Protein AF-A0A851D739-F1 (afdb_monomer_lite)

pLDDT: mean 90.04, std 10.27, range [51.56, 98.75]

Secondary structure (DSSP, 8-state):
---HHHHHHHHHHHHHHHHHHHHHHHHHHHHHHHHHHHHHHHHHHHHHTT---SHHHHHHHHHHHHHHHHHHHHHHHHHHHHHHHHHHHHHHHHS-SSS--HHHHHHHHHHHHHHHHHHHHHHHHHHHHHHHHHHHHHHHHHHHHHHHHHHHHTT-

InterPro domains:
  IPR050876 IgLON domain-containing protein [PTHR42757] (28-154)

Sequence (156 aa):
AETLGDAWDALIVMLEKRHALLELTSVFFENALEFAVKIDQVEDFLKNAQEFDNIDSLRELLLQQEHHTKELLEKSFAVLNKSQELTEFIEEFKCEGPNVNPELIQGAHSSCLKIDNLLEMLQDRRRQLDRFLKHQRQGLEQILQIYLWHQQENQV

Radius of gyration: 24.88 Å; chains: 1; bounding box: 56×26×82 Å

Structure (mmCIF, N/CA/C/O backbone):
data_AF-A0A851D739-F1
#
_entry.id   AF-A0A851D739-F1
#
loop_
_atom_site.group_PDB
_atom_site.id
_atom_site.type_symbol
_atom_site.label_atom_id
_atom_site.label_alt_id
_atom_site.label_comp_id
_atom_site.label_asym_id
_atom_site.label_entity_id
_atom_site.label_seq_id
_atom_site.pdbx_PDB_ins_code
_atom_site.Cartn_x
_atom_site.Cartn_y
_atom_site.Cartn_z
_atom_site.occupancy
_atom_site.B_iso_or_equiv
_atom_site.auth_seq_id
_atom_site.auth_comp_id
_atom_site.auth_asym_id
_atom_site.auth_atom_id
_atom_site.pdbx_PDB_model_num
ATOM 1 N N . ALA A 1 1 ? 31.271 1.675 -32.165 1.00 51.56 1 ALA A N 1
ATOM 2 C CA . ALA A 1 1 ? 30.341 0.641 -32.655 1.00 51.56 1 ALA A CA 1
ATOM 3 C C . ALA A 1 1 ? 30.450 0.650 -34.167 1.00 51.56 1 ALA A C 1
ATOM 5 O O . ALA A 1 1 ? 30.278 1.722 -34.734 1.00 51.56 1 ALA A O 1
ATOM 6 N N . GLU A 1 2 ? 30.838 -0.459 -34.797 1.00 67.75 2 GLU A N 1
ATOM 7 C CA . GLU A 1 2 ? 31.169 -0.456 -36.235 1.00 67.75 2 GLU A CA 1
ATOM 8 C C . GLU A 1 2 ? 30.457 -1.550 -37.050 1.00 67.75 2 GLU A C 1
ATOM 10 O O . GLU A 1 2 ? 30.780 -1.736 -38.220 1.00 67.75 2 GLU A O 1
ATOM 15 N N . THR A 1 3 ? 29.433 -2.226 -36.505 1.00 82.19 3 THR A N 1
ATOM 16 C CA . THR A 1 3 ? 28.553 -3.096 -37.307 1.00 82.19 3 THR A CA 1
ATOM 17 C C . THR A 1 3 ? 27.065 -2.830 -37.051 1.00 82.19 3 THR A C 1
ATOM 19 O O . THR A 1 3 ? 26.659 -2.414 -35.966 1.00 82.19 3 THR A O 1
ATOM 22 N N . LEU A 1 4 ? 26.233 -3.067 -38.074 1.00 85.25 4 LEU A N 1
ATOM 23 C CA . LEU A 1 4 ? 24.768 -2.993 -37.970 1.00 85.25 4 LEU A CA 1
ATOM 24 C C . LEU A 1 4 ? 24.212 -4.037 -36.986 1.00 85.25 4 LEU A C 1
ATOM 26 O O . LEU A 1 4 ? 23.200 -3.775 -36.345 1.00 85.25 4 LEU A O 1
ATOM 30 N N . GLY A 1 5 ? 24.886 -5.187 -36.856 1.00 88.50 5 GLY A N 1
ATOM 31 C CA . GLY A 1 5 ? 24.537 -6.230 -35.888 1.00 88.50 5 GLY A CA 1
ATOM 32 C C . GLY A 1 5 ? 24.636 -5.719 -34.454 1.00 88.50 5 GLY A C 1
ATOM 33 O O . GLY A 1 5 ? 23.650 -5.768 -33.731 1.00 88.50 5 GLY A O 1
ATOM 34 N N . ASP A 1 6 ? 25.760 -5.092 -34.093 1.00 84.25 6 ASP A N 1
ATOM 35 C CA . ASP A 1 6 ? 25.953 -4.538 -32.743 1.00 84.25 6 ASP A CA 1
ATOM 36 C C . ASP A 1 6 ? 24.915 -3.454 -32.404 1.00 84.25 6 ASP A C 1
ATOM 38 O O . ASP A 1 6 ? 24.452 -3.345 -31.269 1.00 84.25 6 ASP A O 1
ATOM 42 N N . ALA A 1 7 ? 24.542 -2.632 -33.392 1.00 83.94 7 ALA A N 1
ATOM 43 C CA . ALA A 1 7 ? 23.520 -1.600 -33.218 1.00 83.94 7 ALA A CA 1
ATOM 44 C C . ALA A 1 7 ? 22.114 -2.197 -33.040 1.00 83.94 7 ALA A C 1
ATOM 46 O O . ALA A 1 7 ? 21.308 -1.660 -32.279 1.00 83.94 7 ALA A O 1
ATOM 47 N N . TRP A 1 8 ? 21.821 -3.300 -33.732 1.00 90.00 8 TRP A N 1
ATOM 48 C CA . TRP A 1 8 ? 20.559 -4.024 -33.610 1.00 90.00 8 TRP A CA 1
ATOM 49 C C . TRP A 1 8 ? 20.441 -4.735 -32.258 1.00 90.00 8 TRP A C 1
ATOM 51 O O . TRP A 1 8 ? 19.420 -4.596 -31.586 1.00 90.00 8 TRP A O 1
ATOM 61 N N . ASP A 1 9 ? 21.503 -5.405 -31.811 1.00 88.62 9 ASP A N 1
ATOM 62 C CA . ASP A 1 9 ? 21.545 -6.066 -30.503 1.00 88.62 9 ASP A CA 1
ATOM 63 C C . ASP A 1 9 ? 21.394 -5.049 -29.360 1.00 88.62 9 ASP A C 1
ATOM 65 O O . ASP A 1 9 ? 20.605 -5.254 -28.436 1.00 88.62 9 ASP A O 1
ATOM 69 N N . ALA A 1 10 ? 22.064 -3.895 -29.455 1.00 85.31 10 ALA A N 1
ATOM 70 C CA . ALA A 1 10 ? 21.907 -2.810 -28.485 1.00 85.31 10 ALA A CA 1
ATOM 71 C C . ALA A 1 10 ? 20.469 -2.257 -28.434 1.00 85.31 10 ALA A C 1
ATOM 73 O O . ALA A 1 10 ? 19.971 -1.919 -27.357 1.00 85.31 10 ALA A O 1
ATOM 74 N N . LEU A 1 11 ? 19.784 -2.175 -29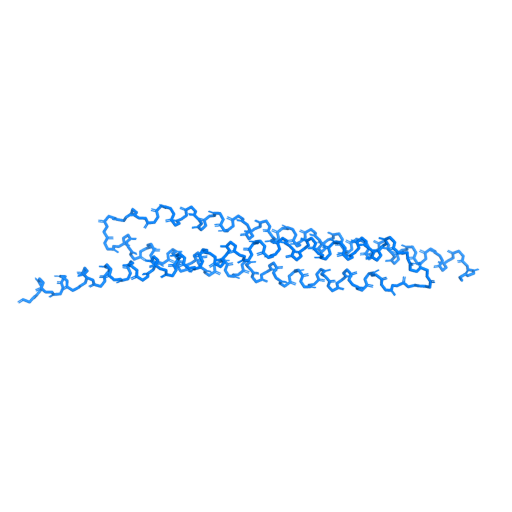.581 1.00 86.25 11 LEU A N 1
ATOM 75 C CA . LEU A 1 11 ? 18.384 -1.751 -29.640 1.00 86.25 11 LEU A CA 1
ATOM 76 C C . LEU A 1 11 ? 17.456 -2.770 -28.969 1.00 86.25 11 LEU A C 1
ATOM 78 O O . LEU A 1 11 ? 16.568 -2.363 -28.221 1.00 86.25 11 LEU A O 1
ATOM 82 N N . ILE A 1 12 ? 17.663 -4.069 -29.206 1.00 89.75 12 ILE A N 1
ATOM 83 C CA . ILE A 1 12 ? 16.883 -5.132 -28.554 1.00 89.75 12 ILE A CA 1
ATOM 84 C C . ILE A 1 12 ? 17.011 -5.015 -27.033 1.00 89.75 12 ILE A C 1
ATOM 86 O O . ILE A 1 12 ? 15.995 -4.914 -26.348 1.00 89.75 12 ILE A O 1
ATOM 90 N N . VAL A 1 13 ? 18.240 -4.915 -26.516 1.00 88.56 13 VAL A N 1
ATOM 91 C CA . VAL A 1 13 ? 18.492 -4.771 -25.072 1.00 88.56 13 VAL A CA 1
ATOM 92 C C . VAL A 1 13 ? 17.792 -3.532 -24.500 1.00 88.56 13 VAL A C 1
ATOM 94 O O . VAL A 1 13 ? 17.185 -3.595 -23.431 1.00 88.56 13 VAL A O 1
ATOM 97 N N . MET A 1 14 ? 17.826 -2.399 -25.209 1.00 85.62 14 MET A N 1
ATOM 98 C CA . MET A 1 14 ? 17.127 -1.183 -24.779 1.00 85.62 14 MET A CA 1
ATOM 99 C C . MET A 1 14 ? 15.606 -1.387 -24.708 1.00 85.62 14 MET A C 1
ATOM 101 O O . MET A 1 14 ? 14.960 -0.920 -23.766 1.00 85.62 14 MET A O 1
ATOM 105 N N . LEU A 1 15 ? 15.022 -2.065 -25.699 1.00 90.25 15 LEU A N 1
ATOM 106 C CA . LEU A 1 15 ? 13.585 -2.337 -25.745 1.00 90.25 15 LEU A CA 1
ATOM 107 C C . LEU A 1 15 ? 13.153 -3.286 -24.623 1.00 90.25 15 LEU A C 1
ATOM 109 O O . LEU A 1 15 ? 12.147 -3.016 -23.967 1.00 90.25 15 LEU A O 1
ATOM 113 N N . GLU A 1 16 ? 13.925 -4.337 -24.356 1.00 92.50 16 GLU A N 1
ATOM 114 C CA . GLU A 1 16 ? 13.680 -5.270 -23.250 1.00 92.50 16 GLU A CA 1
ATOM 115 C C . GLU A 1 16 ? 13.741 -4.562 -21.891 1.00 92.50 16 GLU A C 1
ATOM 117 O O . GLU A 1 16 ? 12.835 -4.708 -21.069 1.00 92.50 16 GLU A O 1
ATOM 122 N N . LYS A 1 17 ? 14.746 -3.706 -21.669 1.00 89.06 17 LYS A N 1
ATOM 123 C CA . LYS A 1 17 ? 14.846 -2.912 -20.432 1.00 89.06 17 LYS A CA 1
ATOM 124 C C . LYS A 1 17 ? 13.695 -1.934 -20.272 1.00 89.06 17 LYS A C 1
ATOM 126 O O . LYS A 1 17 ? 13.170 -1.766 -19.174 1.00 89.06 17 L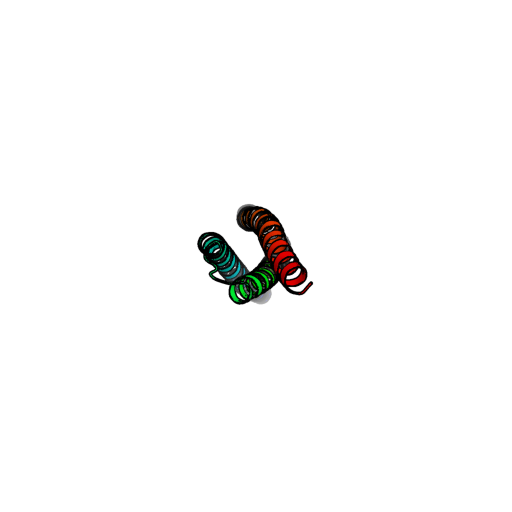YS A O 1
ATOM 131 N N . ARG A 1 18 ? 13.272 -1.294 -21.365 1.00 90.25 18 ARG A N 1
ATOM 132 C CA . ARG A 1 18 ? 12.110 -0.402 -21.351 1.00 90.25 18 ARG A CA 1
ATOM 133 C C . ARG A 1 18 ? 10.829 -1.163 -21.014 1.00 90.25 18 ARG A C 1
ATOM 135 O O . ARG A 1 18 ? 10.004 -0.632 -20.277 1.00 90.25 18 ARG A O 1
ATOM 142 N N . HIS A 1 19 ? 10.659 -2.371 -21.544 1.00 94.75 19 HIS A N 1
ATOM 143 C CA . HIS A 1 19 ? 9.526 -3.230 -21.212 1.00 94.75 19 HIS A CA 1
ATOM 144 C C . HIS A 1 19 ? 9.502 -3.560 -19.717 1.00 94.75 19 HIS A C 1
ATOM 146 O O . HIS A 1 19 ? 8.508 -3.277 -19.054 1.00 94.75 19 HIS A O 1
ATOM 152 N N . ALA A 1 20 ? 10.624 -4.039 -19.174 1.00 95.31 20 ALA A N 1
ATOM 153 C CA . ALA A 1 20 ? 10.750 -4.356 -17.753 1.00 95.31 20 ALA A CA 1
ATOM 154 C C . ALA A 1 20 ? 10.477 -3.137 -16.850 1.00 95.31 20 ALA A C 1
ATOM 156 O O . ALA A 1 20 ? 9.753 -3.251 -15.861 1.00 95.31 20 ALA A O 1
ATOM 157 N N . LEU A 1 21 ? 10.979 -1.950 -17.219 1.00 94.38 21 LEU A N 1
ATOM 158 C CA . LEU A 1 21 ? 10.684 -0.706 -16.499 1.00 94.38 21 LEU A CA 1
ATOM 159 C C . LEU A 1 21 ? 9.179 -0.409 -16.470 1.00 94.38 21 LEU A C 1
ATOM 161 O O . LEU A 1 21 ? 8.645 -0.027 -15.429 1.00 94.38 21 LEU A O 1
ATOM 165 N N . LEU A 1 22 ? 8.495 -0.556 -17.608 1.00 95.88 22 LEU A N 1
ATOM 166 C CA . LEU A 1 22 ? 7.058 -0.295 -17.712 1.00 95.88 22 LEU A CA 1
ATOM 167 C C . LEU A 1 22 ? 6.240 -1.290 -16.883 1.00 95.88 22 LEU A C 1
ATOM 169 O O . LEU A 1 22 ? 5.321 -0.868 -16.183 1.00 95.88 22 LEU A O 1
ATOM 173 N N . GLU A 1 23 ? 6.594 -2.574 -16.912 1.00 97.69 23 GLU A N 1
ATOM 174 C CA . GLU A 1 23 ? 5.955 -3.600 -16.082 1.00 97.69 23 GLU A CA 1
ATOM 175 C C . GLU A 1 23 ? 6.135 -3.302 -14.591 1.00 97.69 23 GLU A C 1
ATOM 177 O O . GLU A 1 23 ? 5.158 -3.255 -13.844 1.00 97.69 23 GLU A O 1
ATOM 182 N N . LEU A 1 24 ? 7.367 -3.016 -14.163 1.00 97.44 24 LEU A N 1
ATOM 183 C CA . LEU A 1 24 ? 7.673 -2.697 -12.769 1.00 97.44 24 LEU A CA 1
ATOM 184 C C . LEU A 1 24 ? 6.937 -1.435 -12.299 1.00 97.44 24 LEU A C 1
ATOM 186 O O . LEU A 1 24 ? 6.412 -1.388 -11.185 1.00 97.44 24 LEU A O 1
ATOM 190 N N . THR A 1 25 ? 6.847 -0.435 -13.178 1.00 96.94 25 THR A N 1
ATOM 191 C CA . THR A 1 25 ? 6.093 0.799 -12.937 1.00 96.94 25 THR A CA 1
ATOM 192 C C . THR A 1 25 ? 4.593 0.526 -12.795 1.00 96.94 25 THR A C 1
ATOM 194 O O . THR A 1 25 ? 3.962 1.102 -11.909 1.00 96.94 25 THR A O 1
ATOM 197 N N . SER A 1 26 ? 4.016 -0.364 -13.612 1.00 98.12 26 SER A N 1
ATOM 198 C CA . SER A 1 26 ? 2.602 -0.764 -13.493 1.00 98.12 26 SER A CA 1
ATOM 199 C C . SER A 1 26 ? 2.323 -1.379 -12.126 1.00 98.12 26 SER A C 1
ATOM 201 O O . SER A 1 26 ? 1.460 -0.894 -11.396 1.00 98.12 26 SER A O 1
ATOM 203 N N . VAL A 1 27 ? 3.128 -2.369 -11.730 1.00 98.38 27 VAL A N 1
ATOM 204 C CA . VAL A 1 27 ? 2.979 -3.061 -10.440 1.00 98.38 27 VAL A CA 1
ATOM 205 C C . VAL A 1 27 ? 3.146 -2.093 -9.264 1.00 98.38 27 VAL A C 1
ATOM 207 O O . VAL A 1 27 ? 2.433 -2.190 -8.266 1.00 98.38 27 VAL A O 1
ATOM 210 N N . PHE A 1 28 ? 4.061 -1.123 -9.367 1.00 98.56 28 PHE A N 1
ATOM 211 C CA . PHE A 1 28 ? 4.194 -0.066 -8.364 1.00 98.56 28 PHE A CA 1
ATOM 212 C C . PHE A 1 28 ? 2.900 0.741 -8.203 1.00 98.56 28 PHE A C 1
ATOM 214 O O . PHE A 1 28 ? 2.424 0.912 -7.078 1.00 98.56 28 PHE A O 1
ATOM 221 N N . PHE A 1 29 ? 2.320 1.225 -9.303 1.00 98.31 29 PHE A N 1
ATOM 222 C CA . PHE A 1 29 ? 1.104 2.035 -9.240 1.00 98.31 29 PHE A CA 1
ATOM 223 C C . PHE A 1 29 ? -0.126 1.229 -8.821 1.00 98.31 29 PHE A C 1
ATOM 225 O O . PHE A 1 29 ? -0.980 1.772 -8.122 1.00 98.31 29 PHE A O 1
ATOM 232 N N . GLU A 1 30 ? -0.198 -0.055 -9.169 1.00 98.50 30 GLU A N 1
ATOM 233 C CA . GLU A 1 30 ? -1.218 -0.976 -8.658 1.00 98.50 30 GLU A CA 1
ATOM 234 C C . GLU A 1 30 ? -1.122 -1.099 -7.131 1.00 98.50 30 GLU A C 1
ATOM 236 O O . GLU A 1 30 ? -2.099 -0.831 -6.432 1.00 98.50 30 GLU A O 1
ATOM 241 N N . ASN A 1 31 ? 0.071 -1.370 -6.590 1.00 98.44 31 ASN A N 1
ATOM 242 C CA . ASN A 1 31 ? 0.289 -1.432 -5.139 1.00 98.44 31 ASN A CA 1
ATOM 243 C C . ASN A 1 31 ? -0.032 -0.101 -4.440 1.00 98.44 31 ASN A C 1
ATOM 245 O O . ASN A 1 31 ? -0.619 -0.088 -3.356 1.00 98.44 31 ASN A O 1
ATOM 249 N N . ALA A 1 32 ? 0.347 1.028 -5.046 1.00 98.62 32 ALA A N 1
ATOM 250 C CA . ALA A 1 32 ? 0.057 2.352 -4.505 1.00 98.62 32 ALA A CA 1
ATOM 251 C C . ALA A 1 32 ? -1.451 2.643 -4.483 1.00 98.62 32 ALA A C 1
ATOM 253 O O . ALA A 1 32 ? -1.954 3.188 -3.499 1.00 98.62 32 ALA A O 1
ATOM 254 N N . LEU A 1 33 ? -2.175 2.249 -5.535 1.00 98.56 33 LEU A N 1
ATOM 255 C CA . LEU A 1 33 ? -3.626 2.385 -5.610 1.00 98.56 33 LEU A CA 1
ATOM 256 C C . LEU A 1 33 ? -4.317 1.514 -4.560 1.00 98.56 33 LEU A C 1
ATOM 258 O O . LEU A 1 33 ? -5.174 2.008 -3.833 1.00 98.56 33 LEU A O 1
ATOM 262 N N . GLU A 1 34 ? -3.926 0.246 -4.434 1.00 98.44 34 GLU A N 1
ATOM 263 C CA . GLU A 1 34 ? -4.472 -0.650 -3.411 1.00 98.44 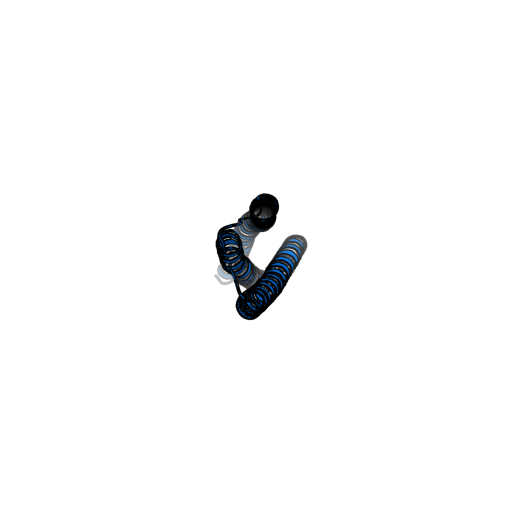34 GLU A CA 1
ATOM 264 C C . GLU A 1 34 ? -4.233 -0.116 -1.996 1.00 98.44 34 GLU A C 1
ATOM 266 O O . GLU A 1 34 ? -5.120 -0.188 -1.141 1.00 98.44 34 GLU A O 1
ATOM 271 N N . PHE A 1 35 ? -3.054 0.455 -1.742 1.00 98.75 35 PHE A N 1
ATOM 272 C CA . PHE A 1 35 ? -2.746 1.074 -0.460 1.00 98.75 35 PHE A CA 1
ATOM 273 C C . PHE A 1 35 ? -3.597 2.324 -0.203 1.00 98.75 35 PHE A C 1
ATOM 275 O O . PHE A 1 35 ? -4.147 2.464 0.889 1.00 98.75 35 PHE A O 1
ATOM 282 N N . ALA A 1 36 ? -3.766 3.196 -1.200 1.00 98.62 36 ALA A N 1
ATOM 283 C CA . ALA A 1 36 ? -4.625 4.375 -1.095 1.00 98.62 36 ALA A CA 1
ATOM 284 C C . ALA A 1 36 ? -6.090 3.995 -0.824 1.00 98.62 36 ALA A C 1
ATOM 286 O O . ALA A 1 36 ? -6.697 4.521 0.104 1.00 98.62 36 ALA A O 1
ATOM 287 N N . VAL A 1 37 ? -6.622 3.013 -1.559 1.00 98.50 37 VAL A N 1
ATOM 288 C CA . VAL A 1 37 ? -7.973 2.477 -1.334 1.00 98.50 37 VAL A CA 1
ATOM 289 C C . VAL A 1 37 ? -8.105 1.920 0.082 1.00 98.50 37 VAL A C 1
ATOM 291 O O . VAL A 1 37 ? -9.109 2.166 0.748 1.00 98.50 37 VAL A O 1
ATOM 294 N N . LYS A 1 38 ? -7.093 1.197 0.583 1.00 98.44 38 LYS A N 1
ATOM 295 C CA . LYS A 1 38 ? -7.132 0.677 1.953 1.00 98.44 38 LYS A CA 1
ATOM 296 C C . LYS A 1 38 ? -7.118 1.794 2.999 1.00 98.44 38 LYS A C 1
ATOM 298 O O . LYS A 1 38 ? -7.826 1.677 3.995 1.00 98.44 38 LYS A O 1
ATOM 303 N N . ILE A 1 39 ? -6.346 2.861 2.785 1.00 98.50 39 ILE A N 1
ATOM 304 C CA . ILE A 1 39 ? -6.357 4.057 3.643 1.00 98.50 39 ILE A CA 1
ATOM 305 C C . ILE A 1 39 ? -7.772 4.640 3.699 1.00 98.50 39 ILE A C 1
ATOM 307 O O . ILE A 1 39 ? -8.298 4.821 4.795 1.00 98.50 39 ILE A O 1
ATOM 311 N N . ASP A 1 40 ? -8.410 4.858 2.548 1.00 98.12 40 ASP A N 1
ATOM 312 C CA . ASP A 1 40 ? -9.760 5.431 2.479 1.00 98.12 40 ASP A CA 1
ATOM 313 C C . ASP A 1 40 ? -10.790 4.537 3.201 1.00 98.12 40 ASP A C 1
ATOM 315 O O . ASP A 1 40 ? -11.595 5.019 3.997 1.00 98.12 40 ASP A O 1
ATOM 319 N N . GLN A 1 41 ? -10.703 3.213 3.026 1.00 96.62 41 GLN A N 1
ATOM 320 C CA . GLN A 1 41 ? -11.550 2.252 3.746 1.00 96.62 41 GLN A CA 1
ATOM 321 C C . GLN A 1 41 ? -11.374 2.327 5.269 1.00 96.62 41 GLN A C 1
ATOM 323 O O . GLN A 1 41 ? -12.347 2.203 6.011 1.00 96.62 41 GLN A O 1
ATOM 328 N N . VAL A 1 42 ? -10.140 2.497 5.752 1.00 96.56 42 VAL A N 1
ATOM 329 C CA . VAL A 1 42 ? -9.858 2.632 7.189 1.00 96.56 42 VAL A CA 1
ATOM 330 C C . VAL A 1 42 ? -10.343 3.983 7.720 1.00 96.56 42 VAL A C 1
ATOM 332 O O . VAL A 1 42 ? -10.872 4.040 8.830 1.00 96.56 42 VAL A O 1
ATOM 335 N N . GLU A 1 43 ? -10.212 5.061 6.945 1.00 95.50 43 GLU A N 1
ATOM 336 C CA . GLU A 1 43 ? -10.788 6.368 7.289 1.00 95.50 43 GLU A CA 1
ATOM 337 C C . GLU A 1 43 ? -12.312 6.285 7.431 1.00 95.50 43 GLU A C 1
ATOM 339 O O . GLU A 1 43 ? -12.868 6.823 8.389 1.00 95.50 43 GLU A O 1
ATOM 344 N N . ASP A 1 44 ? -12.990 5.594 6.517 1.00 94.62 44 ASP A N 1
ATOM 345 C CA . ASP A 1 44 ? -14.440 5.413 6.581 1.00 94.62 44 ASP A CA 1
ATOM 346 C C . ASP A 1 44 ? -14.859 4.495 7.732 1.00 94.62 44 ASP A C 1
ATOM 348 O O . ASP A 1 44 ? -15.810 4.810 8.451 1.00 94.62 44 ASP A O 1
ATOM 352 N N . PHE A 1 45 ? -14.108 3.420 7.990 1.00 93.12 45 PHE A N 1
ATOM 353 C CA . PHE A 1 45 ? -14.299 2.591 9.181 1.00 93.12 45 PHE A CA 1
ATOM 354 C C . PHE A 1 45 ? -14.222 3.430 10.464 1.00 93.12 45 PHE A C 1
ATOM 356 O O . PHE A 1 45 ? -15.122 3.364 11.298 1.00 93.12 45 PHE A O 1
ATOM 363 N N . LEU A 1 46 ? -13.194 4.275 10.608 1.00 90.62 46 LEU A N 1
ATOM 364 C CA . LEU A 1 46 ? -13.021 5.130 11.786 1.00 90.62 46 LEU A CA 1
ATOM 365 C C . LEU A 1 46 ? -14.190 6.097 12.009 1.00 90.62 46 LEU A C 1
ATOM 367 O O . LEU A 1 46 ? -14.543 6.351 13.161 1.00 90.62 46 LEU A O 1
ATOM 371 N N . LYS A 1 47 ? -14.784 6.633 10.934 1.00 87.88 47 LYS A N 1
ATOM 372 C CA . LYS A 1 47 ? -15.954 7.525 11.021 1.00 87.88 47 LYS A CA 1
ATOM 373 C C . LYS A 1 47 ? -17.191 6.794 11.546 1.00 87.88 47 LYS A C 1
ATOM 375 O O . LYS A 1 47 ? -17.947 7.383 12.311 1.00 87.88 47 LYS A O 1
ATOM 380 N N . ASN A 1 48 ? -17.365 5.529 11.169 1.00 83.75 48 ASN A N 1
ATOM 381 C CA . ASN A 1 48 ? -18.552 4.733 11.501 1.00 83.75 48 ASN A CA 1
ATOM 382 C C . ASN A 1 48 ? -18.407 3.948 12.819 1.00 83.75 48 ASN A C 1
ATOM 384 O O . ASN A 1 48 ? -19.394 3.564 13.436 1.00 83.75 48 ASN A O 1
ATOM 388 N N . ALA A 1 49 ? -17.179 3.747 13.298 1.00 74.31 49 ALA A N 1
ATOM 389 C CA . ALA A 1 49 ? -16.841 2.944 14.476 1.00 74.31 49 ALA A CA 1
ATOM 390 C C . ALA A 1 49 ? -17.338 3.494 15.838 1.00 74.31 49 ALA A C 1
ATOM 392 O O . ALA A 1 49 ? -16.982 2.953 16.882 1.00 74.31 49 ALA A O 1
ATOM 393 N N . GLN A 1 50 ? -18.131 4.570 15.871 1.00 68.31 50 GLN A N 1
ATOM 394 C CA . GLN A 1 50 ? -18.773 5.060 17.103 1.00 68.31 50 GLN A CA 1
ATOM 395 C C . GLN A 1 50 ? -20.136 4.405 17.379 1.00 68.31 50 GLN A C 1
ATOM 397 O O . GLN A 1 50 ? -20.696 4.599 18.456 1.00 68.31 50 GLN A O 1
ATOM 402 N N . GLU A 1 51 ? -20.656 3.621 16.438 1.00 71.69 51 GLU A N 1
ATOM 403 C CA . GLU A 1 51 ? -21.963 2.975 16.535 1.00 71.69 51 GLU A CA 1
ATOM 404 C C . GLU A 1 51 ? -21.789 1.516 16.989 1.00 71.69 51 GLU A C 1
ATOM 406 O O . GLU A 1 51 ? -21.555 0.622 16.181 1.00 71.69 51 GLU A O 1
ATOM 411 N N . PHE A 1 52 ? -21.858 1.263 18.300 1.00 80.50 52 PHE A N 1
ATOM 412 C CA . PHE A 1 52 ? -21.959 -0.095 18.843 1.00 80.50 52 PHE A CA 1
ATOM 413 C C . PHE A 1 52 ? -23.074 -0.166 19.894 1.00 80.50 52 PHE A C 1
ATOM 415 O O . PHE A 1 52 ? -23.182 0.699 20.763 1.00 80.50 52 PHE A O 1
ATOM 422 N N . ASP A 1 53 ? -23.898 -1.212 19.822 1.00 80.25 53 ASP A N 1
ATOM 423 C CA . ASP A 1 53 ? -25.125 -1.338 20.624 1.00 80.25 53 ASP A CA 1
ATOM 424 C C . ASP A 1 53 ? -24.934 -2.191 21.887 1.00 80.25 53 ASP A C 1
ATOM 426 O O . ASP A 1 53 ? -25.691 -2.090 22.854 1.00 80.25 53 ASP A O 1
ATOM 430 N N . ASN A 1 54 ? -23.942 -3.084 21.883 1.00 85.75 54 ASN A N 1
ATOM 431 C CA . ASN A 1 54 ? -23.686 -4.041 22.962 1.00 85.75 54 ASN A CA 1
ATOM 432 C C . ASN A 1 54 ? -22.212 -4.495 23.009 1.00 85.75 54 ASN A C 1
ATOM 434 O O . ASN A 1 54 ? -21.409 -4.170 22.132 1.00 85.75 54 ASN A O 1
ATOM 438 N N . ILE A 1 55 ? -21.841 -5.276 24.033 1.00 87.50 55 ILE A N 1
ATOM 439 C CA . ILE A 1 55 ? -20.462 -5.775 24.197 1.00 87.50 55 ILE A CA 1
ATOM 440 C C . ILE A 1 55 ? -19.987 -6.591 22.995 1.00 87.50 55 ILE A C 1
ATOM 442 O O . ILE A 1 55 ? -18.817 -6.510 22.631 1.00 87.50 55 ILE A O 1
ATOM 446 N N . ASP A 1 56 ? -20.853 -7.422 22.418 1.00 89.75 56 ASP A N 1
ATOM 447 C CA . ASP A 1 56 ? -20.449 -8.322 21.341 1.00 89.75 56 ASP A CA 1
ATOM 448 C C . ASP A 1 56 ? -20.103 -7.511 20.088 1.00 89.75 56 ASP A C 1
ATOM 450 O O . ASP A 1 56 ? -19.043 -7.729 19.504 1.00 89.75 56 ASP A O 1
ATOM 454 N N . SER A 1 57 ? -20.893 -6.475 19.778 1.00 90.69 57 SER A N 1
ATOM 455 C CA . SER A 1 57 ? -20.564 -5.498 18.730 1.00 90.69 57 SER A CA 1
ATOM 456 C C . SER A 1 57 ? -19.279 -4.712 19.029 1.00 90.69 57 SER A C 1
ATOM 458 O O . SER A 1 57 ? -18.486 -4.468 18.125 1.00 90.69 57 SER A O 1
ATOM 460 N N . LEU A 1 58 ? -18.997 -4.393 20.300 1.00 91.19 58 LEU A N 1
ATOM 461 C CA . LEU A 1 58 ? -17.742 -3.750 20.707 1.00 91.19 58 LEU A CA 1
ATOM 462 C C . LEU A 1 58 ? -16.524 -4.670 20.506 1.00 91.19 58 LEU A C 1
ATOM 464 O O . LEU A 1 58 ? -15.463 -4.223 20.069 1.00 91.19 58 LEU A O 1
ATOM 468 N N . ARG A 1 59 ? -16.659 -5.965 20.811 1.00 91.75 59 ARG A N 1
ATOM 469 C CA . ARG A 1 59 ? -15.604 -6.965 20.577 1.00 91.75 59 ARG A CA 1
ATOM 470 C C . ARG A 1 59 ? -15.364 -7.193 19.090 1.00 91.75 59 ARG A C 1
ATOM 472 O O . ARG A 1 59 ? -14.211 -7.289 18.677 1.00 91.75 59 ARG A O 1
ATOM 479 N N . GLU A 1 60 ? -16.431 -7.262 18.299 1.00 92.56 60 GLU A N 1
ATOM 480 C CA . GLU A 1 60 ? -16.336 -7.372 16.845 1.00 92.56 60 GLU A CA 1
ATOM 481 C C . GLU A 1 60 ? -15.643 -6.145 16.243 1.00 92.56 60 GLU A C 1
ATOM 483 O O . GLU A 1 60 ? -14.729 -6.297 15.434 1.00 92.56 60 GLU A O 1
ATOM 488 N N . LEU A 1 61 ? -15.983 -4.943 16.713 1.00 92.62 61 LEU A N 1
ATOM 489 C CA . LEU A 1 61 ? -15.339 -3.704 16.290 1.00 92.62 61 LEU A CA 1
ATOM 490 C C . LEU A 1 61 ? -13.825 -3.712 16.567 1.00 92.62 61 LEU A C 1
ATOM 492 O O . LEU A 1 61 ? -13.033 -3.349 15.697 1.00 92.62 61 LEU A O 1
ATOM 496 N N . LEU A 1 62 ? -13.408 -4.169 17.753 1.00 92.62 62 LEU A N 1
ATOM 497 C CA . LEU A 1 62 ? -11.989 -4.316 18.106 1.00 92.62 62 LEU A CA 1
ATOM 498 C C . LEU A 1 62 ? -11.264 -5.321 17.195 1.00 92.62 62 LEU A C 1
ATOM 500 O O . LEU A 1 62 ? -10.125 -5.072 16.792 1.00 92.62 62 LEU A O 1
ATOM 504 N N . LEU A 1 63 ? -11.919 -6.431 16.841 1.00 94.19 63 LEU A N 1
ATOM 505 C CA . LEU A 1 63 ? -11.368 -7.431 15.922 1.00 94.19 63 LEU A CA 1
ATOM 506 C C . LEU A 1 63 ? -11.231 -6.876 14.496 1.00 94.19 63 LEU A C 1
ATOM 508 O O . LEU A 1 63 ? -10.193 -7.051 13.856 1.00 94.19 63 LEU A O 1
ATOM 512 N N . GLN A 1 64 ? -12.255 -6.175 14.005 1.00 93.75 64 GLN A N 1
ATOM 513 C CA . GLN A 1 64 ? -12.218 -5.511 12.701 1.00 93.75 64 GLN A CA 1
ATOM 514 C C . GLN A 1 64 ? -11.091 -4.478 12.650 1.00 93.75 64 GLN A C 1
ATOM 516 O O . GLN A 1 64 ? -10.338 -4.431 11.678 1.00 93.75 64 GLN A O 1
ATOM 521 N N . GLN A 1 65 ? -10.913 -3.698 13.716 1.00 93.88 65 GLN A N 1
ATOM 522 C CA . GLN A 1 65 ? -9.836 -2.720 13.822 1.00 93.88 65 GLN A CA 1
ATOM 523 C C . GLN A 1 65 ? -8.441 -3.364 13.730 1.00 93.88 65 GLN A C 1
ATOM 525 O O . GLN A 1 65 ? -7.560 -2.843 13.036 1.00 93.88 65 GLN A O 1
ATOM 530 N N . GLU A 1 66 ? -8.226 -4.500 14.399 1.00 94.56 66 GLU A N 1
ATOM 531 C CA . GLU A 1 66 ? -6.973 -5.262 14.312 1.00 94.56 66 GLU A CA 1
ATOM 532 C C . GLU A 1 66 ? -6.715 -5.744 12.880 1.00 94.56 66 GLU A C 1
ATOM 534 O O . GLU A 1 66 ? -5.620 -5.557 12.342 1.00 94.56 66 GLU A O 1
ATOM 539 N N . HIS A 1 67 ? -7.744 -6.289 12.231 1.00 96.12 67 HIS A N 1
ATOM 540 C CA . HIS A 1 67 ? -7.665 -6.730 10.844 1.00 96.12 67 HIS A CA 1
ATOM 541 C C . HIS A 1 67 ? -7.343 -5.573 9.884 1.00 96.12 67 HIS A C 1
ATOM 543 O O . HIS A 1 67 ? -6.415 -5.678 9.079 1.00 96.12 67 HIS A O 1
ATOM 549 N N . HIS A 1 68 ? -8.030 -4.436 10.023 1.00 95.81 68 HIS A N 1
ATOM 550 C CA . HIS A 1 68 ? -7.758 -3.221 9.256 1.00 95.81 68 HIS A CA 1
ATOM 551 C C . HIS A 1 68 ? -6.316 -2.740 9.428 1.00 95.81 68 HIS A C 1
ATOM 553 O O . HIS A 1 68 ? -5.667 -2.407 8.436 1.00 95.81 68 HIS A O 1
ATOM 559 N N . THR A 1 69 ? -5.809 -2.743 10.662 1.00 95.19 69 THR A N 1
ATOM 560 C CA . THR A 1 69 ? -4.429 -2.343 10.972 1.00 95.19 69 THR A CA 1
ATOM 561 C C . THR A 1 69 ? -3.425 -3.271 10.293 1.00 95.19 69 THR A C 1
ATOM 563 O O . THR A 1 69 ? -2.469 -2.806 9.673 1.00 95.19 69 THR A O 1
ATOM 566 N N . LYS A 1 70 ? -3.653 -4.586 10.365 1.00 97.19 70 LYS A N 1
ATOM 567 C CA . LYS A 1 70 ? -2.782 -5.584 9.741 1.00 97.19 70 LYS A CA 1
ATOM 568 C C . LYS A 1 70 ? -2.721 -5.410 8.223 1.00 97.19 70 LYS A C 1
ATOM 570 O O . LYS A 1 70 ? -1.630 -5.276 7.675 1.00 97.19 70 LYS A O 1
ATOM 575 N N . GLU A 1 71 ? -3.869 -5.354 7.556 1.00 97.81 71 GLU A N 1
ATOM 576 C CA . GLU A 1 71 ? -3.915 -5.200 6.097 1.00 97.81 71 GLU A CA 1
ATOM 577 C C . GLU A 1 71 ? -3.310 -3.867 5.634 1.00 97.81 71 GLU A C 1
ATOM 579 O O . GLU A 1 71 ? -2.609 -3.815 4.624 1.00 97.81 71 GLU A O 1
ATOM 584 N N . LEU A 1 72 ? -3.536 -2.782 6.384 1.00 97.62 72 LEU A N 1
ATOM 585 C CA . LEU A 1 72 ? -2.942 -1.477 6.090 1.00 97.62 72 LEU A CA 1
ATOM 586 C C . LEU A 1 72 ? -1.406 -1.538 6.121 1.00 97.62 72 LEU A C 1
ATOM 588 O O . LEU A 1 72 ? -0.744 -0.963 5.253 1.00 97.62 72 LEU A O 1
ATOM 592 N N . LEU A 1 73 ? -0.834 -2.261 7.089 1.00 97.38 73 LEU A N 1
ATOM 593 C CA . LEU A 1 73 ? 0.610 -2.481 7.184 1.00 97.38 73 LEU A CA 1
ATOM 594 C C . LEU A 1 73 ? 1.140 -3.364 6.051 1.00 97.38 73 LEU A C 1
ATOM 596 O O . LEU A 1 73 ? 2.184 -3.049 5.484 1.00 97.38 73 LEU A O 1
ATOM 600 N N . GLU A 1 74 ? 0.426 -4.428 5.687 1.00 98.31 74 GLU A N 1
ATOM 601 C CA . GLU A 1 74 ? 0.803 -5.311 4.575 1.00 98.31 74 GLU A CA 1
ATOM 602 C C . GLU A 1 74 ? 0.858 -4.546 3.245 1.00 98.31 74 GLU A C 1
ATOM 604 O O . GLU A 1 74 ? 1.854 -4.628 2.522 1.00 98.31 74 GLU A O 1
ATOM 609 N N . LYS A 1 75 ? -0.161 -3.729 2.949 1.00 98.31 75 LYS A N 1
ATOM 610 C CA . LYS A 1 75 ? -0.193 -2.886 1.741 1.00 98.31 75 LYS A CA 1
ATOM 611 C C . LYS A 1 75 ? 0.880 -1.796 1.765 1.00 98.31 75 LYS A C 1
ATOM 613 O O . LYS A 1 75 ? 1.556 -1.579 0.760 1.00 98.31 75 LYS A O 1
ATOM 618 N N . SER A 1 76 ? 1.099 -1.168 2.922 1.00 98.31 76 SER A N 1
ATOM 619 C CA . SER A 1 76 ? 2.197 -0.216 3.123 1.00 98.31 76 SER A CA 1
ATOM 620 C C . SER A 1 76 ? 3.560 -0.851 2.839 1.00 98.31 76 SER A C 1
ATOM 622 O O . SER A 1 76 ? 4.421 -0.225 2.228 1.00 98.31 76 SER A O 1
ATOM 624 N N . PHE A 1 77 ? 3.782 -2.084 3.290 1.00 98.25 77 PHE A N 1
ATOM 625 C CA . PHE A 1 77 ? 5.033 -2.797 3.054 1.00 98.25 77 PHE A CA 1
ATOM 626 C C . PHE A 1 77 ? 5.207 -3.166 1.576 1.00 98.25 77 PHE A C 1
ATOM 628 O O . PHE A 1 77 ? 6.281 -2.957 1.016 1.00 98.25 77 PHE A O 1
ATOM 635 N N . ALA A 1 78 ? 4.142 -3.638 0.920 1.00 98.25 78 ALA A N 1
ATOM 636 C CA . ALA A 1 78 ? 4.166 -3.990 -0.498 1.00 98.25 78 ALA A CA 1
ATOM 637 C C . ALA A 1 78 ? 4.556 -2.803 -1.395 1.00 98.25 78 ALA A C 1
ATOM 639 O O . ALA A 1 78 ? 5.412 -2.950 -2.271 1.00 98.25 78 ALA A O 1
ATOM 640 N N . VAL A 1 79 ? 3.978 -1.616 -1.161 1.00 98.19 79 VAL A N 1
ATOM 641 C CA . VAL A 1 79 ? 4.317 -0.420 -1.949 1.00 98.19 79 VAL A CA 1
ATOM 642 C C . VAL A 1 79 ? 5.740 0.072 -1.665 1.00 98.19 79 VAL A C 1
ATOM 644 O O . VAL A 1 79 ? 6.428 0.479 -2.597 1.00 98.19 79 VAL A O 1
ATOM 647 N N . LEU A 1 80 ? 6.218 -0.019 -0.417 1.00 98.25 80 LEU A N 1
ATOM 648 C CA . LEU A 1 80 ? 7.586 0.371 -0.058 1.00 98.25 80 LEU A CA 1
ATOM 649 C C . LEU A 1 80 ? 8.622 -0.522 -0.746 1.00 98.25 80 LEU A C 1
ATOM 651 O O . LEU A 1 80 ? 9.517 -0.004 -1.409 1.00 98.25 80 LEU A O 1
ATOM 655 N N . ASN A 1 81 ? 8.460 -1.845 -0.680 1.00 97.94 81 ASN A N 1
ATOM 656 C CA . ASN A 1 81 ? 9.369 -2.764 -1.371 1.00 97.94 81 ASN A CA 1
ATOM 657 C C . ASN A 1 81 ? 9.366 -2.520 -2.878 1.00 97.94 81 ASN A C 1
ATOM 659 O O . ASN A 1 81 ? 10.420 -2.405 -3.496 1.00 97.94 81 ASN A O 1
ATOM 663 N N . LYS A 1 82 ? 8.174 -2.371 -3.470 1.00 98.06 82 LYS A N 1
ATOM 664 C CA . LYS A 1 82 ? 8.063 -2.145 -4.911 1.00 98.06 82 LYS A CA 1
ATOM 665 C C . LYS A 1 82 ? 8.659 -0.806 -5.334 1.00 98.06 82 LYS A C 1
ATOM 667 O O . LYS A 1 82 ? 9.224 -0.712 -6.417 1.00 98.06 82 LYS A O 1
ATOM 672 N N . SER A 1 83 ? 8.560 0.214 -4.484 1.00 97.62 83 SER A N 1
ATOM 673 C CA . SER A 1 83 ? 9.200 1.497 -4.746 1.00 97.62 83 SER A CA 1
ATOM 674 C C . SER A 1 83 ? 10.717 1.414 -4.745 1.00 97.62 83 SER A C 1
ATOM 676 O O . SER A 1 83 ? 11.332 2.016 -5.615 1.00 97.62 83 SER A O 1
ATOM 678 N N . GLN A 1 84 ? 11.298 0.644 -3.822 1.00 97.00 84 GLN A N 1
ATOM 679 C CA . GLN A 1 84 ? 12.736 0.418 -3.769 1.00 97.00 84 GLN A CA 1
ATOM 680 C C . GLN A 1 84 ? 13.209 -0.309 -5.029 1.00 97.00 84 GLN A C 1
ATOM 682 O O . GLN A 1 84 ? 14.127 0.160 -5.689 1.00 97.00 84 GLN A O 1
ATOM 687 N N . GLU A 1 85 ? 12.533 -1.396 -5.413 1.00 97.12 85 GLU A N 1
ATOM 688 C CA . GLU A 1 85 ? 12.852 -2.112 -6.655 1.00 97.12 85 GLU A CA 1
ATOM 689 C C . GLU A 1 85 ? 12.789 -1.180 -7.878 1.00 97.12 85 GLU A C 1
ATOM 691 O O . GLU A 1 85 ? 13.661 -1.218 -8.743 1.00 97.12 85 GLU A O 1
ATOM 696 N N . LEU A 1 86 ? 11.765 -0.321 -7.955 1.00 97.12 86 LEU A N 1
ATOM 697 C CA . LEU A 1 86 ? 11.587 0.605 -9.072 1.00 97.12 86 LEU A CA 1
ATOM 698 C C . LEU A 1 86 ? 12.648 1.708 -9.100 1.00 97.12 86 LEU A C 1
ATOM 700 O O . LEU A 1 86 ? 13.161 2.021 -10.173 1.00 97.12 86 LEU A O 1
ATOM 704 N N . THR A 1 87 ? 12.986 2.310 -7.959 1.00 95.56 87 THR A N 1
ATOM 705 C CA . THR A 1 87 ? 14.012 3.359 -7.914 1.00 95.56 87 THR A CA 1
ATOM 706 C C . THR A 1 87 ? 15.397 2.791 -8.200 1.00 95.56 87 THR A C 1
ATOM 708 O O . THR A 1 87 ? 16.119 3.391 -8.993 1.00 95.56 87 THR A O 1
ATOM 711 N N . GLU A 1 88 ? 15.735 1.612 -7.671 1.00 94.19 88 GLU A N 1
ATOM 712 C CA . GLU A 1 88 ? 16.974 0.891 -8.001 1.00 94.19 88 GLU A CA 1
ATOM 713 C C . GLU A 1 88 ? 17.067 0.615 -9.509 1.00 94.19 88 GLU A C 1
ATOM 715 O O . GLU A 1 88 ? 18.059 0.982 -10.143 1.00 94.19 88 GLU A O 1
ATOM 720 N N . PHE A 1 89 ? 15.995 0.094 -10.117 1.00 93.62 89 PHE A N 1
ATOM 721 C CA . PHE A 1 89 ? 15.948 -0.149 -11.562 1.00 93.62 89 PHE A CA 1
ATOM 722 C C . PHE A 1 89 ? 16.118 1.145 -12.373 1.00 93.62 89 PHE A C 1
ATOM 724 O O . PHE A 1 89 ? 16.826 1.171 -13.380 1.00 93.62 89 PHE A O 1
ATOM 731 N N . ILE A 1 90 ? 15.479 2.242 -11.951 1.00 91.81 90 ILE A N 1
ATOM 732 C CA . ILE A 1 90 ? 15.602 3.547 -12.613 1.00 91.81 90 ILE A CA 1
ATOM 733 C C . ILE A 1 90 ? 17.037 4.085 -12.509 1.00 91.81 90 ILE A C 1
ATOM 735 O O . ILE A 1 90 ? 17.522 4.668 -13.479 1.00 91.81 90 ILE A O 1
ATOM 739 N N . GLU A 1 91 ? 17.728 3.910 -11.380 1.00 87.00 91 GLU A N 1
ATOM 740 C CA . GLU A 1 91 ? 19.130 4.327 -11.234 1.00 87.00 91 GLU A CA 1
ATOM 741 C C . GLU A 1 91 ? 20.075 3.512 -12.130 1.00 87.00 91 GLU A C 1
ATOM 743 O O . GLU A 1 91 ? 20.943 4.090 -12.793 1.00 87.00 91 GLU A O 1
ATOM 748 N N . GLU A 1 92 ? 19.875 2.196 -12.226 1.00 85.06 92 GLU A N 1
ATOM 749 C CA . GLU A 1 92 ? 20.628 1.337 -13.150 1.00 85.06 92 GLU A CA 1
ATOM 750 C C . GLU A 1 92 ? 20.391 1.745 -14.610 1.00 85.06 92 GLU A C 1
ATOM 752 O O . GLU A 1 92 ? 21.338 1.885 -15.389 1.00 85.06 92 GLU A O 1
ATOM 757 N N . PHE A 1 93 ? 19.139 2.055 -14.961 1.00 76.12 93 PHE A N 1
ATOM 758 C CA . PHE A 1 93 ? 18.745 2.496 -16.300 1.00 76.12 93 PHE A CA 1
ATOM 759 C C . PHE A 1 93 ? 19.444 3.797 -16.744 1.00 76.12 93 PHE A C 1
ATOM 761 O O . PHE A 1 93 ? 19.623 4.025 -17.942 1.00 76.12 93 PHE A O 1
ATOM 768 N N . LYS A 1 94 ? 19.871 4.661 -15.809 1.00 69.88 94 LYS A N 1
ATOM 769 C CA . LYS A 1 94 ? 20.579 5.922 -16.117 1.00 69.88 94 LYS A CA 1
ATOM 770 C C . LYS A 1 94 ? 22.030 5.728 -16.565 1.00 69.88 94 LYS A C 1
ATOM 772 O O . LYS A 1 94 ? 22.563 6.613 -17.233 1.00 69.88 94 LYS A O 1
ATOM 777 N N . CYS A 1 95 ? 22.692 4.641 -16.162 1.00 60.19 95 CYS A N 1
ATOM 778 C CA . CYS A 1 95 ? 24.159 4.547 -16.169 1.00 60.19 95 CYS A CA 1
ATOM 779 C C . CYS A 1 95 ? 24.759 3.831 -17.391 1.00 60.19 95 CYS A C 1
ATOM 781 O O . CYS A 1 95 ? 25.964 3.572 -17.424 1.00 60.19 95 CYS A O 1
ATOM 783 N N . GLU A 1 96 ? 23.963 3.512 -18.411 1.00 62.16 96 GLU A N 1
ATOM 784 C CA . GLU A 1 96 ? 24.419 2.641 -19.494 1.00 62.16 96 GLU A CA 1
ATOM 785 C C . GLU A 1 96 ? 24.821 3.384 -20.773 1.00 62.16 96 GLU A C 1
ATOM 787 O O . GLU A 1 96 ? 23.994 3.860 -21.550 1.00 62.16 96 GLU A O 1
ATOM 792 N N . GLY A 1 97 ? 26.132 3.398 -21.029 1.00 57.62 97 GLY A N 1
ATOM 793 C CA . GLY A 1 97 ? 26.720 3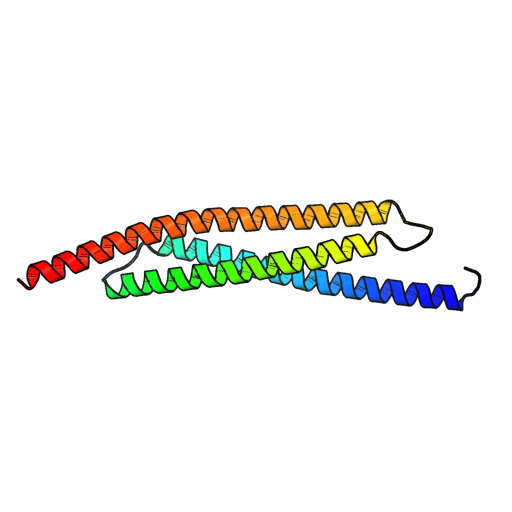.654 -22.344 1.00 57.62 97 GLY A CA 1
ATOM 794 C C . GLY A 1 97 ? 27.588 4.917 -22.443 1.00 57.62 97 GLY A C 1
ATOM 795 O O . GLY A 1 97 ? 27.490 5.826 -21.625 1.00 57.62 97 GLY A O 1
ATOM 796 N N . PRO A 1 98 ? 28.447 5.016 -23.476 1.00 53.47 98 PRO A N 1
ATOM 797 C CA . PRO A 1 98 ? 29.372 6.140 -23.671 1.00 53.47 98 PRO A CA 1
ATOM 798 C C . PRO A 1 98 ? 28.691 7.458 -24.087 1.00 53.47 98 PRO A C 1
ATOM 800 O O . PRO A 1 98 ? 29.374 8.450 -24.318 1.00 53.47 98 PRO A O 1
ATOM 803 N N . ASN A 1 99 ? 27.360 7.475 -24.204 1.00 55.47 99 ASN A N 1
ATOM 804 C CA . ASN A 1 99 ? 26.578 8.610 -24.688 1.00 55.47 99 ASN A CA 1
ATOM 805 C C . ASN A 1 99 ? 25.339 8.813 -23.799 1.00 55.47 99 ASN A C 1
ATOM 807 O O . ASN A 1 99 ? 24.199 8.726 -24.256 1.00 55.47 99 ASN A O 1
ATOM 811 N N . VAL A 1 100 ? 25.572 8.990 -22.496 1.00 63.84 100 VAL A N 1
ATOM 812 C CA . VAL A 1 100 ? 24.501 9.194 -21.518 1.00 63.84 100 VAL A CA 1
ATOM 813 C C . VAL A 1 100 ? 23.764 10.493 -21.849 1.00 63.84 100 VAL A C 1
ATOM 815 O O . VAL A 1 100 ? 24.345 11.576 -21.795 1.00 63.84 100 VAL A O 1
ATOM 818 N N . ASN A 1 101 ? 22.485 10.388 -22.215 1.00 73.62 101 ASN A N 1
ATOM 819 C CA . ASN A 1 101 ? 21.653 11.546 -22.526 1.00 73.62 101 ASN A CA 1
ATOM 820 C C . ASN A 1 101 ? 21.317 12.307 -21.221 1.00 73.62 101 ASN A C 1
ATOM 822 O O . ASN A 1 101 ? 20.658 11.731 -20.349 1.00 73.62 101 ASN A O 1
ATOM 826 N N . PRO A 1 102 ? 21.703 13.590 -21.072 1.00 79.00 102 PRO A N 1
ATOM 827 C CA . PRO A 1 102 ? 21.369 14.394 -19.894 1.00 79.00 102 PRO A CA 1
ATOM 828 C C . PRO A 1 102 ? 19.863 14.465 -19.608 1.00 79.00 102 PRO A C 1
ATOM 830 O O . PRO A 1 102 ? 19.456 14.471 -18.446 1.00 79.00 102 PRO A O 1
ATOM 833 N N . GLU A 1 103 ? 19.029 14.458 -20.650 1.00 82.69 103 GLU A N 1
ATOM 834 C CA . GLU A 1 103 ? 17.568 14.461 -20.516 1.00 82.69 103 GLU A CA 1
ATOM 835 C C . GLU A 1 103 ? 17.055 13.164 -19.884 1.00 82.69 103 GLU A C 1
ATOM 837 O O . GLU A 1 103 ? 16.102 13.184 -19.106 1.00 82.69 103 GLU A O 1
ATOM 842 N N . LEU A 1 104 ? 17.710 12.035 -20.175 1.00 80.38 104 LEU A N 1
ATOM 843 C CA . LEU A 1 104 ? 17.347 10.742 -19.606 1.00 80.38 104 LEU A CA 1
ATOM 844 C C . LEU A 1 104 ? 17.691 10.686 -18.116 1.00 80.38 104 LEU A C 1
ATOM 846 O O . LEU A 1 104 ? 16.847 10.293 -17.312 1.00 80.38 104 LEU A O 1
ATOM 850 N N . ILE A 1 105 ? 18.888 11.150 -17.740 1.00 80.81 105 ILE A N 1
ATOM 851 C CA . ILE A 1 105 ? 19.292 11.265 -16.330 1.00 80.81 105 ILE A CA 1
ATOM 852 C C . ILE A 1 105 ? 18.302 12.155 -15.573 1.00 80.81 105 ILE A C 1
ATOM 854 O O . ILE A 1 105 ? 17.818 11.783 -14.500 1.00 80.81 105 ILE A O 1
ATOM 858 N N . GLN A 1 106 ? 17.976 13.319 -16.141 1.00 86.00 106 GLN A N 1
ATOM 859 C CA . GLN A 1 106 ? 17.047 14.267 -15.536 1.00 86.00 106 GLN A CA 1
ATOM 860 C C . GLN A 1 106 ? 15.636 13.681 -15.406 1.00 86.00 106 GLN A C 1
ATOM 862 O O . GLN A 1 106 ? 15.008 13.825 -14.355 1.00 86.00 106 GLN A O 1
ATOM 867 N N . GLY A 1 107 ? 15.135 13.005 -16.441 1.00 87.50 107 GLY A N 1
ATOM 868 C CA . GLY A 1 107 ? 13.821 12.364 -16.432 1.00 87.50 107 GLY A CA 1
ATOM 869 C C . GLY A 1 107 ? 13.724 11.255 -15.389 1.00 87.50 107 GLY A C 1
ATOM 870 O O . GLY A 1 107 ? 12.744 11.175 -14.647 1.00 87.50 107 GLY A O 1
ATOM 871 N N . ALA A 1 108 ? 14.770 10.447 -15.267 1.00 88.19 108 ALA A N 1
ATOM 872 C CA . ALA A 1 108 ? 14.851 9.377 -14.290 1.00 88.19 108 ALA A CA 1
ATOM 873 C C . ALA A 1 108 ? 14.962 9.930 -12.850 1.00 88.19 108 ALA A C 1
ATOM 875 O O . ALA A 1 108 ? 14.217 9.498 -11.977 1.00 88.19 108 ALA A O 1
ATOM 876 N N . HIS A 1 109 ? 15.761 10.979 -12.611 1.00 89.00 109 HIS A N 1
ATOM 877 C CA . HIS A 1 109 ? 15.782 11.685 -11.318 1.00 89.00 109 HIS A CA 1
ATOM 878 C C . HIS A 1 109 ? 14.419 12.305 -10.968 1.00 89.00 109 HIS A C 1
ATOM 880 O O . HIS A 1 109 ? 13.934 12.174 -9.847 1.00 89.00 109 HIS A O 1
ATOM 886 N N . SER A 1 110 ? 13.762 12.952 -11.937 1.00 92.06 110 SER A N 1
ATOM 887 C CA . SER A 1 110 ? 12.411 13.489 -11.743 1.00 92.06 110 SER A CA 1
ATOM 888 C C . SER A 1 110 ? 11.391 12.395 -11.431 1.00 92.06 110 SER A C 1
ATOM 890 O O . SER A 1 110 ? 10.444 12.657 -10.692 1.00 92.06 110 SER A O 1
ATOM 892 N N . SER A 1 111 ? 11.562 11.200 -11.992 1.00 93.25 111 SER A N 1
ATOM 893 C CA . SER A 1 111 ? 10.677 10.061 -11.747 1.00 93.25 111 SER A CA 1
ATOM 894 C C . SER A 1 111 ? 10.852 9.521 -10.330 1.00 93.25 111 SER A C 1
ATOM 896 O O . SER A 1 111 ? 9.848 9.382 -9.637 1.00 93.25 111 SER A O 1
ATOM 898 N N . CYS A 1 112 ? 12.094 9.339 -9.860 1.00 94.75 112 CYS A N 1
ATOM 899 C CA . CYS A 1 112 ? 12.373 8.965 -8.468 1.00 94.75 112 CYS A CA 1
ATOM 900 C C . CYS A 1 112 ? 11.752 9.969 -7.486 1.00 94.75 112 CYS A C 1
ATOM 902 O O . CYS A 1 112 ? 10.980 9.575 -6.622 1.00 94.75 112 CYS A O 1
ATOM 904 N N . LEU A 1 113 ? 11.945 11.277 -7.705 1.00 95.81 113 LEU A N 1
ATOM 905 C CA . LEU A 1 113 ? 11.328 12.308 -6.859 1.00 95.81 113 LEU A CA 1
ATOM 906 C C . LEU A 1 113 ? 9.795 12.225 -6.813 1.00 95.81 113 LEU A C 1
ATOM 908 O O . LEU A 1 113 ? 9.184 12.486 -5.781 1.00 95.81 113 LEU A O 1
ATOM 912 N N . LYS A 1 114 ? 9.139 11.899 -7.933 1.00 96.81 114 LYS A N 1
ATOM 913 C CA . LYS A 1 114 ? 7.676 11.737 -7.962 1.00 96.81 114 LYS A CA 1
ATOM 914 C C . LYS A 1 114 ? 7.227 10.506 -7.179 1.00 96.81 114 LYS A C 1
ATOM 916 O O . LYS A 1 114 ? 6.199 10.581 -6.509 1.00 96.81 114 LYS A O 1
ATOM 921 N N . ILE A 1 115 ? 7.978 9.409 -7.271 1.00 97.25 115 ILE A N 1
ATOM 922 C CA . ILE A 1 115 ? 7.747 8.189 -6.488 1.00 97.25 115 ILE A CA 1
ATOM 923 C C . ILE A 1 115 ? 7.882 8.509 -4.996 1.00 97.25 115 ILE A C 1
ATOM 925 O O . ILE A 1 115 ? 6.955 8.229 -4.237 1.00 97.25 115 ILE A O 1
ATOM 929 N N . ASP A 1 116 ? 8.963 9.182 -4.603 1.00 97.19 116 ASP A N 1
ATOM 930 C CA . ASP A 1 116 ? 9.224 9.566 -3.213 1.00 97.19 116 ASP A CA 1
ATOM 931 C C . ASP A 1 116 ? 8.111 10.457 -2.651 1.00 97.19 116 ASP A C 1
ATOM 933 O O . ASP A 1 116 ? 7.562 10.165 -1.591 1.00 97.19 116 ASP A O 1
ATOM 937 N N . ASN A 1 117 ? 7.697 11.490 -3.394 1.00 97.88 117 ASN A N 1
ATOM 938 C CA . ASN A 1 117 ? 6.615 12.387 -2.974 1.00 97.88 117 ASN A CA 1
ATOM 939 C C . ASN A 1 117 ? 5.275 11.652 -2.799 1.00 97.88 117 ASN A C 1
ATOM 941 O O . ASN A 1 117 ? 4.518 11.933 -1.867 1.00 97.88 117 ASN A O 1
ATOM 945 N N . LEU A 1 118 ? 4.953 10.719 -3.703 1.00 98.19 118 LEU A N 1
ATOM 946 C CA . LEU A 1 118 ? 3.737 9.911 -3.602 1.00 98.19 118 LEU A CA 1
ATOM 947 C C . LEU A 1 118 ? 3.778 9.017 -2.358 1.00 98.19 118 LEU A C 1
ATOM 949 O O . LEU A 1 118 ? 2.799 8.951 -1.612 1.00 98.19 118 LEU A O 1
ATOM 953 N N . LEU A 1 119 ? 4.907 8.347 -2.122 1.00 98.00 119 LEU A N 1
ATOM 954 C CA . LEU A 1 119 ? 5.102 7.501 -0.948 1.00 98.00 119 LEU A CA 1
ATOM 955 C C . LEU A 1 119 ? 5.031 8.302 0.338 1.00 98.00 119 LEU A C 1
ATOM 957 O O . LEU A 1 119 ? 4.374 7.861 1.275 1.00 98.00 119 LEU A O 1
ATOM 961 N N . GLU A 1 120 ? 5.673 9.465 0.392 1.00 98.31 120 GLU A N 1
ATOM 962 C CA . GLU A 1 120 ? 5.647 10.332 1.564 1.00 98.31 120 GLU A CA 1
ATOM 963 C C . GLU A 1 120 ? 4.208 10.701 1.927 1.00 98.31 120 GLU A C 1
ATOM 965 O O . GLU A 1 120 ? 3.791 10.473 3.064 1.00 98.31 120 GLU A O 1
ATOM 970 N N . MET A 1 121 ? 3.416 11.136 0.942 1.00 98.44 121 MET A N 1
ATOM 971 C CA . MET A 1 121 ? 2.002 11.459 1.131 1.00 98.44 121 MET A CA 1
ATOM 972 C C . MET A 1 121 ? 1.194 10.259 1.651 1.00 98.44 121 MET A C 1
ATOM 974 O O . MET A 1 121 ? 0.474 10.383 2.646 1.00 98.44 121 MET A O 1
ATOM 978 N N . LEU A 1 122 ? 1.328 9.083 1.029 1.00 98.50 122 LEU A N 1
ATOM 979 C CA . LEU A 1 122 ? 0.597 7.881 1.452 1.00 98.50 122 LEU A CA 1
ATOM 980 C C . LEU A 1 122 ? 1.026 7.414 2.853 1.00 98.50 122 LEU A C 1
ATOM 982 O O . LEU A 1 122 ? 0.189 7.052 3.684 1.00 98.50 122 LEU A O 1
ATOM 986 N N . GLN A 1 123 ? 2.325 7.462 3.147 1.00 98.38 123 GLN A N 1
ATOM 987 C CA . GLN A 1 123 ? 2.863 7.104 4.457 1.00 98.38 123 GLN A CA 1
ATOM 988 C C . GLN A 1 123 ? 2.444 8.099 5.540 1.00 98.38 123 GLN A C 1
ATOM 990 O O . GLN A 1 123 ? 2.182 7.684 6.669 1.00 98.38 123 GLN A O 1
ATOM 995 N N . ASP A 1 124 ? 2.328 9.388 5.226 1.00 98.50 124 ASP A N 1
ATOM 996 C CA . ASP A 1 124 ? 1.804 10.385 6.156 1.00 98.50 124 ASP A CA 1
ATOM 997 C C . ASP A 1 124 ? 0.340 10.151 6.498 1.00 98.50 124 ASP A C 1
ATOM 999 O O . ASP A 1 124 ? -0.018 10.182 7.681 1.00 98.50 124 ASP A O 1
ATOM 1003 N N . ARG A 1 125 ? -0.493 9.849 5.498 1.00 97.94 125 ARG A N 1
ATOM 1004 C CA . ARG A 1 125 ? -1.894 9.470 5.729 1.00 97.94 125 ARG A CA 1
ATOM 1005 C C . ARG A 1 125 ? -1.993 8.229 6.616 1.00 97.94 125 ARG A C 1
ATOM 1007 O O . ARG A 1 125 ? -2.697 8.259 7.625 1.00 97.94 125 ARG A O 1
ATOM 1014 N N . ARG A 1 126 ? -1.208 7.180 6.338 1.00 97.88 126 ARG A N 1
ATOM 1015 C CA . ARG A 1 126 ? -1.129 5.991 7.208 1.00 97.88 126 ARG A CA 1
ATOM 1016 C C . ARG A 1 126 ? -0.725 6.352 8.637 1.00 97.88 126 ARG A C 1
ATOM 1018 O O . ARG A 1 126 ? -1.388 5.942 9.582 1.00 97.88 126 ARG A O 1
ATOM 1025 N N . ARG A 1 127 ? 0.333 7.150 8.820 1.00 97.75 127 ARG A N 1
ATOM 1026 C CA . ARG A 1 127 ? 0.795 7.578 10.153 1.00 97.75 127 ARG A CA 1
ATOM 1027 C C . ARG A 1 127 ? -0.282 8.344 10.921 1.00 97.75 127 ARG A C 1
ATOM 1029 O O . ARG A 1 127 ? -0.324 8.257 12.148 1.00 97.75 127 ARG A O 1
ATOM 1036 N N . GLN A 1 128 ? -1.103 9.139 10.236 1.00 96.44 128 GLN A N 1
ATOM 1037 C CA . GLN A 1 128 ? -2.246 9.823 10.844 1.00 96.44 128 GLN A CA 1
ATOM 1038 C C . GLN A 1 128 ? -3.304 8.815 11.297 1.00 96.44 128 GLN A C 1
ATOM 1040 O O . GLN A 1 128 ? -3.689 8.837 12.466 1.00 96.44 128 GLN A O 1
ATOM 1045 N N . LEU A 1 129 ? -3.699 7.895 10.416 1.00 95.81 129 LEU A N 1
ATOM 1046 C CA . LEU A 1 129 ? -4.638 6.816 10.723 1.00 95.81 129 LEU A CA 1
ATOM 1047 C C . LEU A 1 129 ? -4.196 5.955 11.906 1.00 95.81 129 LEU A C 1
ATOM 1049 O O . LEU A 1 129 ? -4.985 5.735 12.820 1.00 95.81 129 LEU A O 1
ATOM 1053 N N . ASP A 1 130 ? -2.931 5.541 11.944 1.00 95.44 130 ASP A N 1
ATOM 1054 C CA . ASP A 1 130 ? -2.378 4.727 13.032 1.00 95.44 130 ASP A CA 1
ATOM 1055 C C . ASP A 1 130 ? -2.546 5.414 14.398 1.00 95.44 130 ASP A C 1
ATOM 1057 O O . ASP A 1 130 ? -2.834 4.762 15.406 1.00 95.44 130 ASP A O 1
ATOM 1061 N N . ARG A 1 131 ? -2.410 6.749 14.454 1.00 95.50 131 ARG A N 1
ATOM 1062 C CA . ARG A 1 131 ? -2.647 7.515 15.689 1.00 95.50 131 ARG A CA 1
ATOM 1063 C C . ARG A 1 131 ? -4.114 7.477 16.104 1.00 95.50 131 ARG A C 1
ATOM 1065 O O . ARG A 1 131 ? -4.390 7.273 17.287 1.00 95.50 131 ARG A O 1
ATOM 1072 N N . PHE A 1 132 ? -5.035 7.657 15.158 1.00 93.88 132 PHE A N 1
ATOM 1073 C CA . PHE A 1 132 ? -6.471 7.612 15.435 1.00 93.88 132 PHE A CA 1
ATOM 1074 C C . PHE A 1 132 ? -6.928 6.217 15.858 1.00 93.88 132 PHE A C 1
ATOM 1076 O O . PHE A 1 132 ? -7.593 6.092 16.883 1.00 93.88 132 PHE A O 1
ATOM 1083 N N . LEU A 1 133 ? -6.503 5.174 15.140 1.00 92.94 133 LEU A N 1
ATOM 1084 C CA . LEU A 1 133 ? -6.781 3.779 15.481 1.00 92.94 133 LEU A CA 1
ATOM 1085 C C . LEU A 1 133 ? -6.282 3.456 16.889 1.00 92.94 133 LEU A C 1
ATOM 1087 O O . LEU A 1 133 ? -7.039 2.966 17.723 1.00 92.94 133 LEU A O 1
ATOM 1091 N N . LYS A 1 134 ? -5.031 3.807 17.206 1.00 93.62 134 LYS A N 1
ATOM 1092 C CA . LYS A 1 134 ? -4.471 3.570 18.541 1.00 93.62 134 LYS A CA 1
ATOM 1093 C C . LYS A 1 134 ? -5.280 4.265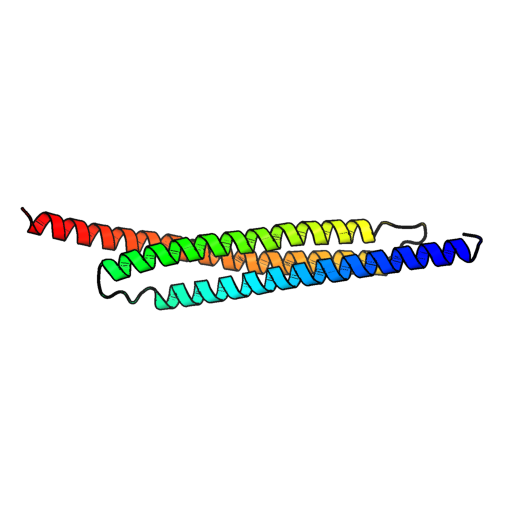 19.635 1.00 93.62 134 LYS A C 1
ATOM 1095 O O . LYS A 1 134 ? -5.545 3.655 20.669 1.00 93.62 134 LYS A O 1
ATOM 1100 N N . HIS A 1 135 ? -5.664 5.522 19.420 1.00 92.94 135 HIS A N 1
ATOM 1101 C CA . HIS A 1 135 ? -6.451 6.271 20.396 1.00 92.94 135 HIS A CA 1
ATOM 1102 C C . HIS A 1 135 ? -7.852 5.675 20.580 1.00 92.94 135 HIS A C 1
ATOM 1104 O O . HIS A 1 135 ? -8.279 5.437 21.709 1.00 92.94 135 HIS A O 1
ATOM 1110 N N . GLN A 1 136 ? -8.537 5.369 19.478 1.00 90.81 136 GLN A N 1
ATOM 1111 C CA . GLN A 1 136 ? -9.853 4.743 19.504 1.00 90.81 136 GLN A CA 1
ATOM 1112 C C . GLN A 1 136 ? -9.808 3.382 20.205 1.00 90.81 136 GLN A C 1
ATOM 1114 O O . GLN A 1 136 ? -10.633 3.128 21.076 1.00 90.81 136 GLN A O 1
ATOM 1119 N N . ARG A 1 137 ? -8.814 2.539 19.894 1.00 91.94 137 ARG A N 1
ATOM 1120 C CA . ARG A 1 137 ? -8.656 1.213 20.507 1.00 91.94 137 ARG A CA 1
ATOM 1121 C C . ARG A 1 137 ? -8.565 1.305 22.024 1.00 91.94 137 ARG A C 1
ATOM 1123 O O . ARG A 1 137 ? -9.280 0.600 22.722 1.00 91.94 137 ARG A O 1
ATOM 1130 N N . GLN A 1 138 ? -7.734 2.220 22.525 1.00 93.00 138 GLN A N 1
ATOM 1131 C CA . GLN A 1 138 ? -7.588 2.453 23.962 1.00 93.00 138 GLN A CA 1
ATOM 1132 C C . GLN A 1 138 ? -8.913 2.863 24.615 1.00 93.00 138 GLN A C 1
ATOM 1134 O O . GLN A 1 138 ? -9.230 2.378 25.698 1.00 93.00 138 GLN A O 1
ATOM 1139 N N . GLY A 1 139 ? -9.696 3.726 23.961 1.00 91.56 139 GLY A N 1
ATOM 1140 C CA . GLY A 1 139 ? -11.022 4.112 24.447 1.00 91.56 139 GLY A CA 1
ATOM 1141 C C . GLY A 1 139 ? -12.004 2.937 24.477 1.00 91.56 139 GLY A C 1
ATOM 1142 O O . GLY A 1 139 ? -12.658 2.704 25.491 1.00 91.56 139 GLY A O 1
ATOM 1143 N N . LEU A 1 140 ? -12.066 2.154 23.400 1.00 91.25 140 LEU A N 1
ATOM 1144 C CA . LEU A 1 140 ? -12.942 0.982 23.294 1.00 91.25 140 LEU A CA 1
ATOM 1145 C C . LEU A 1 140 ? -12.576 -0.111 24.313 1.00 91.25 140 LEU A C 1
ATOM 1147 O O . LEU A 1 140 ? -13.459 -0.673 24.959 1.00 91.25 140 LEU A O 1
ATOM 1151 N N . GLU A 1 141 ? -11.283 -0.372 24.522 1.00 92.94 141 GLU A N 1
ATOM 1152 C CA . GLU A 1 141 ? -10.789 -1.311 25.538 1.00 92.94 141 GLU A CA 1
ATOM 1153 C C . GLU A 1 141 ? -11.151 -0.859 26.962 1.00 92.94 141 GLU A C 1
ATOM 1155 O O . GLU A 1 141 ? -11.537 -1.682 27.793 1.00 92.94 141 GLU A O 1
ATOM 1160 N N . GLN A 1 142 ? -11.086 0.446 27.250 1.00 93.00 142 GLN A N 1
ATOM 1161 C CA . GLN A 1 142 ? -11.525 0.993 28.539 1.00 93.00 142 GLN A CA 1
ATOM 1162 C C . GLN A 1 142 ? -13.029 0.801 28.758 1.00 93.00 142 GLN A C 1
ATOM 1164 O O . GLN A 1 142 ? -13.435 0.369 29.836 1.00 93.00 142 GLN A O 1
ATOM 1169 N N . ILE A 1 143 ? -13.853 1.074 27.742 1.00 91.12 143 ILE A N 1
ATOM 1170 C CA . ILE A 1 143 ? -15.309 0.871 27.809 1.00 91.12 143 ILE A CA 1
ATOM 1171 C C . ILE A 1 143 ? -15.633 -0.607 28.046 1.00 91.12 143 ILE A C 1
ATOM 1173 O O . ILE A 1 143 ? -16.443 -0.932 28.916 1.00 91.12 143 ILE A O 1
ATOM 1177 N N . LEU A 1 144 ? -14.963 -1.506 27.319 1.00 91.19 144 LEU A N 1
ATOM 1178 C CA . LEU A 1 144 ? -15.118 -2.946 27.497 1.00 91.19 144 LEU A CA 1
ATOM 1179 C C . LEU A 1 144 ? -14.791 -3.360 28.935 1.00 91.19 144 LEU A C 1
ATOM 1181 O O . LEU A 1 144 ? -15.547 -4.112 29.549 1.00 91.19 144 LEU A O 1
ATOM 1185 N N . GLN A 1 145 ? -13.694 -2.841 29.485 1.00 92.06 145 GLN A N 1
ATOM 1186 C CA . GLN A 1 145 ? -13.289 -3.136 30.853 1.00 92.06 145 GLN A CA 1
ATOM 1187 C C . GLN A 1 145 ? -14.331 -2.650 31.869 1.00 92.06 145 GLN A C 1
ATOM 1189 O O . GLN A 1 145 ? -14.699 -3.414 32.756 1.00 92.06 145 GLN A O 1
ATOM 1194 N N . ILE A 1 146 ? -14.859 -1.431 31.719 1.00 91.38 146 ILE A N 1
ATOM 1195 C CA . ILE A 1 146 ? -15.917 -0.893 32.594 1.00 91.38 146 ILE A CA 1
ATOM 1196 C C . ILE A 1 146 ? -17.155 -1.796 32.569 1.00 91.38 146 ILE A C 1
ATOM 1198 O O . ILE A 1 146 ? -17.706 -2.121 33.622 1.00 91.38 146 ILE A O 1
ATOM 1202 N N . TYR A 1 147 ? -17.571 -2.247 31.384 1.00 87.81 147 TYR A N 1
ATOM 1203 C CA . TYR A 1 147 ? -18.707 -3.156 31.273 1.00 87.81 147 TYR A CA 1
ATOM 1204 C C . TYR A 1 147 ? -18.447 -4.470 32.022 1.00 87.81 147 TYR A C 1
ATOM 1206 O O . TYR A 1 147 ? -19.286 -4.923 32.803 1.00 87.81 147 TYR A O 1
ATOM 1214 N N . LEU A 1 148 ? -17.281 -5.086 31.800 1.00 89.12 148 LEU A N 1
ATOM 1215 C CA . LEU A 1 148 ? -16.915 -6.349 32.447 1.00 89.12 148 LEU A CA 1
ATOM 1216 C C . LEU A 1 148 ? -16.887 -6.214 33.976 1.00 89.12 148 LEU A C 1
ATOM 1218 O O . LEU A 1 148 ? -17.329 -7.123 34.677 1.00 89.12 148 LEU A O 1
ATOM 1222 N N . TRP A 1 149 ? -16.431 -5.068 34.488 1.00 91.75 149 TRP A N 1
ATOM 1223 C CA . TRP A 1 149 ? -16.442 -4.764 35.921 1.00 91.75 149 TRP A CA 1
ATOM 1224 C C . TRP A 1 149 ? -17.862 -4.703 36.477 1.00 91.75 149 TRP A C 1
ATOM 1226 O O . TRP A 1 149 ? -18.154 -5.375 37.464 1.00 91.75 149 TRP A O 1
ATOM 1236 N N . HIS A 1 150 ? -18.765 -3.972 35.820 1.00 89.19 150 HIS A N 1
ATOM 1237 C CA . HIS A 1 150 ? -20.168 -3.915 36.236 1.00 89.19 150 HIS A CA 1
ATOM 1238 C C . HIS A 1 150 ? -20.854 -5.283 36.187 1.00 89.19 150 HIS A C 1
ATOM 1240 O O . HIS A 1 150 ? -21.682 -5.596 37.041 1.00 89.19 150 HIS A O 1
ATOM 1246 N N . GLN A 1 151 ? -20.521 -6.124 35.208 1.00 85.56 151 GLN A N 1
ATOM 1247 C CA . GLN A 1 151 ? -21.059 -7.480 35.145 1.00 85.56 151 GLN A CA 1
ATOM 1248 C C . GLN A 1 151 ? -20.570 -8.341 36.317 1.00 85.56 151 GLN A C 1
ATOM 1250 O O . GLN A 1 151 ? -21.351 -9.118 36.861 1.00 85.56 151 GLN A O 1
ATOM 1255 N N . GLN A 1 152 ? -19.301 -8.202 36.706 1.00 86.44 152 GLN A N 1
ATOM 1256 C CA . GLN A 1 152 ? -18.725 -8.930 37.833 1.00 86.44 152 GLN A CA 1
ATOM 1257 C C . GLN A 1 152 ? -19.301 -8.461 39.176 1.00 86.44 152 GLN A C 1
ATOM 1259 O O . GLN A 1 152 ? -19.590 -9.294 40.029 1.00 86.44 152 GLN A O 1
ATOM 1264 N N . GLU A 1 153 ? -19.511 -7.156 39.355 1.00 84.31 153 GLU A N 1
ATOM 1265 C CA . GLU A 1 153 ? -20.111 -6.588 40.570 1.00 84.31 153 GLU A CA 1
ATOM 1266 C C . GLU A 1 153 ? -21.560 -7.055 40.769 1.00 84.31 153 GLU A C 1
ATOM 1268 O O . GLU A 1 153 ? -21.926 -7.452 41.865 1.00 84.31 153 GLU A O 1
ATOM 1273 N N . ASN A 1 154 ? -22.362 -7.113 39.702 1.00 74.62 154 ASN A N 1
ATOM 1274 C CA . ASN A 1 154 ? -23.747 -7.602 39.766 1.00 74.62 154 ASN A CA 1
ATOM 1275 C C . ASN A 1 154 ? -23.875 -9.124 40.016 1.00 74.62 154 ASN A C 1
ATOM 1277 O O . ASN A 1 154 ? -24.992 -9.628 40.132 1.00 74.62 154 ASN A O 1
ATOM 1281 N N . GLN A 1 155 ? -22.764 -9.868 40.043 1.00 69.19 155 GLN A N 1
ATOM 1282 C CA . GLN A 1 155 ? -22.730 -11.303 40.360 1.00 69.19 1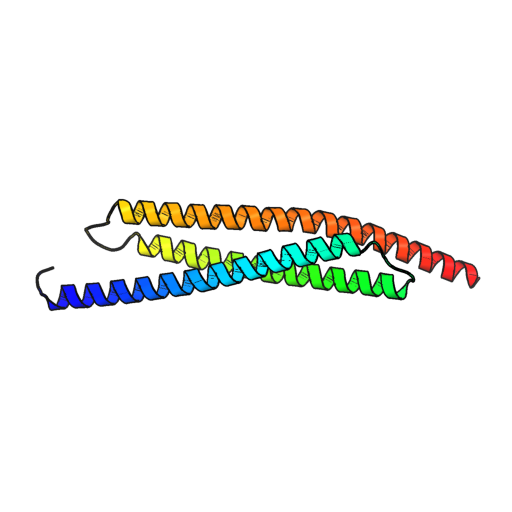55 GLN A CA 1
ATOM 1283 C C . GLN A 1 155 ? -22.330 -11.598 41.819 1.00 69.19 155 GLN A C 1
ATOM 1285 O O . GLN A 1 155 ? -22.367 -12.767 42.213 1.00 69.19 155 GLN A O 1
ATOM 1290 N N . VAL A 1 156 ? -21.947 -10.578 42.601 1.00 57.53 156 VAL A N 1
ATOM 1291 C CA . VAL A 1 156 ? -21.552 -10.663 44.024 1.00 57.53 156 VAL A CA 1
ATOM 1292 C C . VAL A 1 156 ? -22.689 -10.179 44.918 1.00 57.53 156 VAL A C 1
ATOM 1294 O O . VAL A 1 156 ? -22.908 -10.828 45.966 1.00 57.53 156 VAL A O 1
#

Foldseek 3Di:
DPDPVVVVVVVVVLVVLVVVLVVLVVQLVVLLVVLVVLLVVLVVLLVVLVDDDDLVSLVVSLVVLVVSLVVNVVSLVSNVVSLVVNLVSLVVVQPDDPCRDPVSVVVSVVVNVVSVVSNVVSVVSSVVSVVSSVVVSVVSVVVSVVVVVVVVVVVD

Organism: Todus mexicanus (NCBI:txid135184)